Protein AF-A0A821E9P4-F1 (afdb_monomer_lite)

Foldseek 3Di:
DDPDDDDCLQFDDDLDPQWPDPGDPDGLVRLLVQLVVCVVVDPDNWRAGPDPPGRDTRALVSNVVSLVSVVVVVVVVCVVVPDDDPDFDFDWDKAFDQDPVPSDIDTDTDGPPDQQWDQGPTPRFTARNVVSHGDPPPDDPVRVVVVVVVVVVVVD

Structure (mmCIF, N/CA/C/O backbone):
data_AF-A0A821E9P4-F1
#
_entry.id   AF-A0A821E9P4-F1
#
loop_
_atom_site.group_PDB
_atom_site.id
_atom_site.type_symbol
_atom_site.label_atom_id
_atom_site.label_alt_id
_atom_site.label_comp_id
_atom_site.label_asym_id
_atom_site.label_entity_id
_atom_site.label_seq_id
_atom_site.pdbx_PDB_ins_code
_atom_site.Cartn_x
_atom_site.Cartn_y
_atom_site.Cartn_z
_atom_site.occupancy
_atom_site.B_iso_or_equiv
_atom_site.auth_seq_id
_atom_site.auth_comp_id
_atom_site.auth_asym_id
_atom_site.auth_atom_id
_atom_site.pdbx_PDB_model_num
ATOM 1 N N . MET A 1 1 ? 17.466 -8.305 -7.285 1.00 60.81 1 MET A N 1
ATOM 2 C CA . MET A 1 1 ? 16.819 -9.455 -7.953 1.00 60.81 1 MET A CA 1
ATOM 3 C C . MET A 1 1 ? 17.102 -10.721 -7.166 1.00 60.81 1 MET A C 1
ATOM 5 O O . MET A 1 1 ? 18.095 -10.755 -6.442 1.00 60.81 1 MET A O 1
ATOM 9 N N . CYS A 1 2 ? 16.216 -11.709 -7.242 1.00 67.12 2 CYS A N 1
ATOM 10 C CA . CYS A 1 2 ? 16.346 -12.961 -6.505 1.00 67.12 2 CYS A CA 1
ATOM 11 C C . CYS A 1 2 ? 17.491 -13.763 -7.149 1.00 67.12 2 CYS A C 1
ATOM 13 O O . CYS A 1 2 ? 17.551 -13.858 -8.368 1.00 67.12 2 CYS A O 1
ATOM 15 N N . ARG A 1 3 ? 18.456 -14.239 -6.351 1.00 71.81 3 ARG A N 1
ATOM 16 C CA . ARG A 1 3 ? 19.659 -14.954 -6.836 1.00 71.81 3 ARG A CA 1
ATOM 17 C C . ARG A 1 3 ? 19.473 -16.478 -6.838 1.00 71.81 3 ARG A C 1
ATOM 19 O O . ARG A 1 3 ? 20.447 -17.216 -6.767 1.00 71.81 3 ARG A O 1
ATOM 26 N N . THR A 1 4 ? 18.226 -16.929 -6.817 1.00 72.81 4 THR A N 1
ATOM 27 C CA . THR A 1 4 ? 17.830 -18.322 -6.611 1.00 72.81 4 THR A CA 1
ATOM 28 C C . THR A 1 4 ? 16.605 -18.619 -7.458 1.00 72.81 4 THR A C 1
ATOM 30 O O . THR A 1 4 ? 15.737 -17.748 -7.579 1.00 72.81 4 THR A O 1
ATOM 33 N N . ASP A 1 5 ? 16.511 -19.843 -7.972 1.00 74.19 5 ASP A N 1
ATOM 34 C CA . ASP A 1 5 ? 15.327 -20.328 -8.680 1.00 74.19 5 ASP A CA 1
ATOM 35 C C . ASP A 1 5 ? 14.091 -20.244 -7.779 1.00 74.19 5 ASP A C 1
ATOM 37 O O . ASP A 1 5 ? 14.178 -20.393 -6.555 1.00 74.19 5 ASP A O 1
ATOM 41 N N . GLN A 1 6 ? 12.939 -19.939 -8.369 1.00 78.62 6 GLN A N 1
ATOM 42 C CA . GLN A 1 6 ? 11.666 -19.787 -7.665 1.00 78.62 6 GLN A CA 1
ATOM 43 C C . GLN A 1 6 ? 10.613 -20.678 -8.323 1.00 78.62 6 GLN A C 1
ATOM 45 O O . GLN A 1 6 ? 10.657 -20.912 -9.530 1.00 78.62 6 GLN A O 1
ATOM 50 N N . LEU A 1 7 ? 9.664 -21.166 -7.525 1.00 73.00 7 LEU A N 1
ATOM 51 C CA . LEU A 1 7 ? 8.526 -21.934 -8.022 1.00 73.00 7 LEU A CA 1
ATOM 52 C C . LEU A 1 7 ? 7.592 -21.036 -8.847 1.00 73.00 7 LEU A C 1
ATOM 54 O O . LEU A 1 7 ? 7.517 -19.830 -8.615 1.00 73.00 7 LEU A O 1
ATOM 58 N N . LEU A 1 8 ? 6.862 -21.626 -9.799 1.00 67.00 8 LEU A N 1
ATOM 59 C CA . LEU A 1 8 ? 5.926 -20.896 -10.669 1.00 67.00 8 LEU A CA 1
ATOM 60 C C . LEU A 1 8 ? 4.822 -20.172 -9.882 1.00 67.00 8 LEU A C 1
ATOM 62 O O . LEU A 1 8 ? 4.350 -19.124 -10.310 1.00 67.00 8 LEU A O 1
ATOM 66 N N . ASP A 1 9 ? 4.455 -20.681 -8.706 1.00 67.31 9 ASP A N 1
ATOM 67 C CA . ASP A 1 9 ? 3.496 -20.036 -7.805 1.00 67.31 9 ASP A CA 1
ATOM 68 C C . ASP A 1 9 ? 4.008 -18.718 -7.191 1.00 67.31 9 ASP A C 1
ATOM 70 O O . ASP A 1 9 ? 3.228 -17.966 -6.622 1.00 67.31 9 ASP A O 1
ATOM 74 N N . GLN A 1 10 ? 5.295 -18.393 -7.346 1.00 68.25 10 GLN A N 1
ATOM 75 C CA . GLN A 1 10 ? 5.880 -17.105 -6.960 1.00 68.25 10 GLN A CA 1
ATOM 76 C C . GLN A 1 10 ? 5.772 -16.050 -8.072 1.00 68.25 10 GLN A C 1
ATOM 78 O O . GLN A 1 10 ? 6.290 -14.936 -7.926 1.00 68.25 10 GLN A O 1
ATOM 83 N N . PHE A 1 11 ? 5.143 -16.403 -9.194 1.00 71.00 11 PHE A N 1
ATOM 84 C CA . PHE A 1 11 ? 4.916 -15.552 -10.356 1.00 71.00 11 PHE A CA 1
ATOM 85 C C . PHE A 1 11 ? 3.411 -15.442 -10.620 1.00 71.00 11 PHE A C 1
ATOM 87 O O . PHE A 1 11 ? 2.899 -15.945 -11.619 1.00 71.00 11 PHE A O 1
ATOM 94 N N . HIS A 1 12 ? 2.687 -14.780 -9.713 1.00 67.62 12 HIS A N 1
ATOM 95 C CA . HIS A 1 12 ? 1.262 -14.507 -9.912 1.00 67.62 12 HIS A CA 1
ATOM 96 C C . HIS A 1 12 ? 1.026 -13.558 -11.113 1.00 67.62 12 HIS A C 1
ATOM 98 O O . HIS A 1 12 ? 1.970 -13.043 -11.723 1.00 67.62 12 HIS A O 1
ATOM 104 N N . GLU A 1 13 ? -0.252 -13.331 -11.452 1.00 63.84 13 GLU A N 1
ATOM 105 C CA . GLU A 1 13 ? -0.720 -12.558 -12.616 1.00 63.84 13 GLU A CA 1
ATOM 106 C C . GLU A 1 13 ? 0.025 -11.233 -12.862 1.00 63.84 13 GLU A C 1
ATOM 108 O O . GLU A 1 13 ? 0.660 -10.649 -11.976 1.00 63.84 13 GLU A O 1
ATOM 113 N N . ARG A 1 14 ? -0.079 -10.722 -14.098 1.00 62.59 14 ARG A N 1
ATOM 114 C CA . ARG A 1 14 ? 0.460 -9.404 -14.450 1.00 62.59 14 ARG A CA 1
ATOM 115 C C . ARG A 1 14 ? -0.096 -8.357 -13.494 1.00 62.59 14 ARG A C 1
ATOM 117 O O . ARG A 1 14 ? -1.291 -8.087 -13.457 1.00 62.59 14 ARG A O 1
ATOM 124 N N . LEU A 1 15 ? 0.816 -7.744 -12.750 1.00 65.69 15 LEU A N 1
ATOM 125 C CA . LEU A 1 15 ? 0.475 -6.713 -11.783 1.00 65.69 15 LEU A CA 1
ATOM 126 C C . LEU A 1 15 ? 0.110 -5.409 -12.476 1.00 65.69 15 LEU A C 1
ATOM 128 O O . LEU A 1 15 ? -0.614 -4.626 -11.887 1.00 65.69 15 LEU A O 1
ATOM 132 N N . SER A 1 16 ? 0.554 -5.175 -13.717 1.00 67.75 16 SER A N 1
ATOM 133 C CA . SER A 1 16 ? 0.036 -4.079 -14.530 1.00 67.75 16 SER A CA 1
ATOM 134 C C . SER A 1 16 ? -0.373 -4.495 -15.931 1.00 67.75 16 SER A C 1
ATOM 136 O O . SER A 1 16 ? 0.279 -5.320 -16.563 1.00 67.75 16 SER A O 1
ATOM 138 N N . ASN A 1 17 ? -1.452 -3.878 -16.419 1.00 68.88 17 ASN A N 1
ATOM 139 C CA . ASN A 1 17 ? -1.898 -4.004 -17.804 1.00 68.88 17 ASN A CA 1
ATOM 140 C C . ASN A 1 17 ? -0.974 -3.241 -18.767 1.00 68.88 17 ASN A C 1
ATOM 142 O O . ASN A 1 17 ? -0.964 -3.544 -19.955 1.00 68.88 17 ASN A O 1
ATOM 146 N N . ASP A 1 18 ? -0.171 -2.305 -18.250 1.00 79.31 18 ASP A N 1
ATOM 147 C CA . ASP A 1 18 ? 0.810 -1.538 -19.028 1.00 79.31 18 ASP A CA 1
ATOM 148 C C . ASP A 1 18 ? 2.136 -2.301 -19.202 1.00 79.31 18 ASP A C 1
ATOM 150 O O . ASP A 1 18 ? 3.034 -1.873 -19.929 1.00 79.31 18 ASP A O 1
ATOM 154 N N . CYS A 1 19 ? 2.280 -3.448 -18.533 1.00 81.56 19 CYS A N 1
ATOM 155 C CA . CYS A 1 19 ? 3.410 -4.344 -18.716 1.00 81.56 19 CYS A CA 1
ATOM 156 C C . CYS A 1 19 ? 3.362 -4.977 -20.114 1.00 81.56 19 CYS A C 1
ATOM 158 O O . CYS A 1 19 ? 2.511 -5.819 -20.398 1.00 81.56 19 CYS A O 1
ATOM 160 N N . GLN A 1 20 ? 4.320 -4.614 -20.968 1.00 79.12 20 GLN A N 1
ATOM 161 C CA . GLN A 1 20 ? 4.453 -5.176 -22.318 1.00 79.12 20 GLN A CA 1
ATOM 162 C C . GLN A 1 20 ? 5.148 -6.546 -22.351 1.00 79.12 20 GLN A C 1
ATOM 164 O O . GLN A 1 20 ? 5.137 -7.223 -23.377 1.00 79.12 20 GLN A O 1
ATOM 169 N N . HIS A 1 21 ? 5.753 -6.971 -21.241 1.00 76.31 21 HIS A N 1
ATOM 170 C CA . HIS A 1 21 ? 6.383 -8.283 -21.144 1.00 76.31 21 HIS A CA 1
ATOM 171 C C . HIS A 1 21 ? 5.324 -9.389 -21.045 1.00 76.31 21 HIS A C 1
ATOM 173 O O . HIS A 1 21 ? 4.380 -9.316 -20.251 1.00 76.31 21 HIS A O 1
ATOM 179 N N . VAL A 1 22 ? 5.480 -10.422 -21.880 1.00 68.12 22 VAL A N 1
A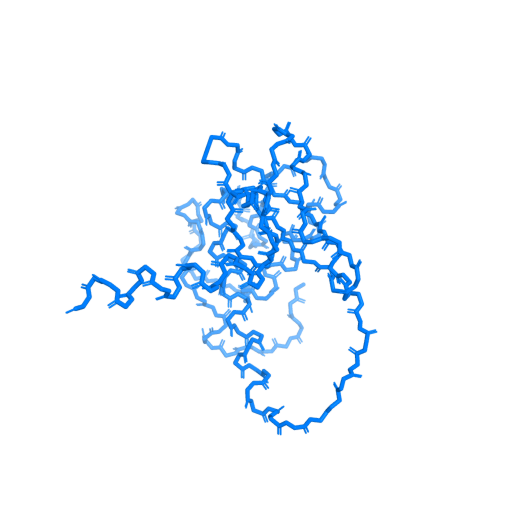TOM 180 C CA . VAL A 1 22 ? 4.522 -11.533 -21.963 1.00 68.12 22 VAL A CA 1
ATOM 181 C C . VAL A 1 22 ? 4.593 -12.397 -20.708 1.00 68.12 22 VAL A C 1
ATOM 183 O O . VAL A 1 22 ? 3.555 -12.672 -20.100 1.00 68.12 22 VAL A O 1
ATOM 186 N N . GLU A 1 23 ? 5.818 -12.734 -20.311 1.00 71.31 23 GLU A N 1
ATOM 187 C CA . GLU A 1 23 ? 6.168 -13.498 -19.117 1.00 71.31 23 GLU A CA 1
ATOM 188 C C . GLU A 1 23 ? 6.956 -12.622 -18.143 1.00 71.31 23 GLU A C 1
ATOM 190 O O . GLU A 1 23 ? 7.556 -11.615 -18.525 1.00 71.31 23 GLU A O 1
ATOM 195 N N . ARG A 1 24 ? 6.925 -12.997 -16.865 1.00 77.75 24 ARG A N 1
ATOM 196 C CA . ARG A 1 24 ? 7.696 -12.339 -15.813 1.00 77.75 24 ARG A CA 1
ATOM 197 C C . ARG A 1 24 ? 8.912 -13.193 -15.476 1.00 77.75 24 ARG A C 1
ATOM 199 O O . ARG A 1 24 ? 8.778 -14.382 -15.222 1.00 77.75 24 ARG A O 1
ATOM 206 N N . THR A 1 25 ? 10.072 -12.561 -15.400 1.00 81.25 25 THR A N 1
ATOM 207 C CA . THR A 1 25 ? 11.330 -13.120 -14.895 1.00 81.25 25 THR A CA 1
ATOM 208 C C . THR A 1 25 ? 11.557 -12.788 -13.417 1.00 81.25 25 THR A C 1
ATOM 210 O O . THR A 1 25 ? 12.442 -13.348 -12.769 1.00 81.25 25 THR A O 1
ATOM 213 N N . ILE A 1 26 ? 10.720 -11.914 -12.841 1.00 82.81 26 ILE A N 1
ATOM 214 C CA . ILE A 1 26 ? 10.835 -11.449 -11.454 1.00 82.81 26 ILE A CA 1
ATOM 215 C C . ILE A 1 26 ? 9.654 -11.921 -10.603 1.00 82.81 26 ILE A C 1
ATOM 217 O O . ILE A 1 26 ? 8.501 -11.546 -10.845 1.00 82.81 26 ILE A O 1
ATOM 221 N N . CYS A 1 27 ? 9.955 -12.672 -9.541 1.00 84.19 27 CYS A N 1
ATOM 222 C CA . CYS A 1 27 ? 8.950 -13.166 -8.601 1.00 84.19 27 CYS A CA 1
ATOM 223 C C . CYS A 1 27 ? 8.319 -12.047 -7.750 1.00 84.19 27 CYS A C 1
ATOM 225 O O . CYS A 1 27 ? 8.926 -10.993 -7.523 1.00 84.19 27 CYS A O 1
ATOM 227 N N . ASP A 1 28 ? 7.121 -12.289 -7.218 1.00 77.94 28 ASP A N 1
ATOM 228 C CA . ASP A 1 28 ? 6.319 -11.303 -6.476 1.00 77.94 28 ASP A CA 1
ATOM 229 C C . ASP A 1 28 ? 7.052 -10.704 -5.275 1.00 77.94 28 ASP A C 1
ATOM 231 O O . ASP A 1 28 ? 7.028 -9.489 -5.063 1.00 77.94 28 ASP A O 1
ATOM 235 N N . LYS A 1 29 ? 7.799 -11.533 -4.537 1.00 80.00 29 LYS A N 1
ATOM 236 C CA . LYS A 1 29 ? 8.626 -11.091 -3.405 1.00 80.00 29 LYS A CA 1
ATOM 237 C C . LYS A 1 29 ? 9.691 -10.088 -3.842 1.00 80.00 29 LYS A C 1
ATOM 239 O O . LYS A 1 29 ? 9.948 -9.102 -3.148 1.00 80.00 29 LYS A O 1
ATOM 244 N N . CYS A 1 30 ? 10.316 -10.321 -4.994 1.00 84.44 30 CYS A N 1
ATOM 245 C CA . CYS A 1 30 ? 11.333 -9.433 -5.539 1.00 84.44 30 CYS A CA 1
ATOM 246 C C . CYS A 1 30 ? 10.729 -8.146 -6.128 1.00 84.44 30 CYS A C 1
ATOM 248 O O . CYS A 1 30 ? 11.322 -7.080 -5.943 1.00 84.44 30 CYS A O 1
ATOM 250 N N . ILE A 1 31 ? 9.534 -8.200 -6.730 1.00 81.75 31 ILE A N 1
ATOM 251 C CA . ILE A 1 31 ? 8.816 -6.989 -7.160 1.00 81.75 31 ILE A CA 1
ATOM 252 C C . ILE A 1 31 ? 8.405 -6.139 -5.953 1.00 81.75 31 ILE A C 1
ATOM 254 O O . ILE A 1 31 ? 8.625 -4.928 -5.954 1.00 81.75 31 ILE A O 1
ATOM 258 N N . TYR A 1 32 ? 7.897 -6.753 -4.882 1.00 79.31 32 TYR A N 1
ATOM 259 C CA . TYR A 1 32 ? 7.561 -6.036 -3.651 1.00 79.31 32 TYR A CA 1
ATOM 260 C C . TYR A 1 32 ? 8.779 -5.386 -2.996 1.00 79.31 32 TYR A C 1
ATOM 262 O O . TYR A 1 32 ? 8.727 -4.207 -2.655 1.00 79.31 32 TYR A O 1
ATOM 270 N N . LYS A 1 33 ? 9.903 -6.105 -2.874 1.00 80.88 33 LYS A N 1
ATOM 271 C CA . LYS A 1 33 ? 11.155 -5.531 -2.349 1.00 80.88 33 LYS A CA 1
ATOM 272 C C . LYS A 1 33 ? 11.631 -4.337 -3.178 1.00 80.88 33 LYS A C 1
ATOM 274 O O . LYS A 1 33 ? 12.063 -3.339 -2.609 1.00 80.88 33 LYS A O 1
ATOM 279 N N . ASN A 1 34 ? 11.525 -4.426 -4.503 1.00 84.19 34 ASN A N 1
ATOM 280 C CA . ASN A 1 34 ? 11.832 -3.313 -5.395 1.00 84.19 34 ASN A CA 1
ATOM 281 C C . ASN A 1 34 ? 10.888 -2.122 -5.170 1.00 84.19 34 ASN A C 1
ATOM 283 O O . ASN A 1 34 ? 11.349 -0.991 -5.0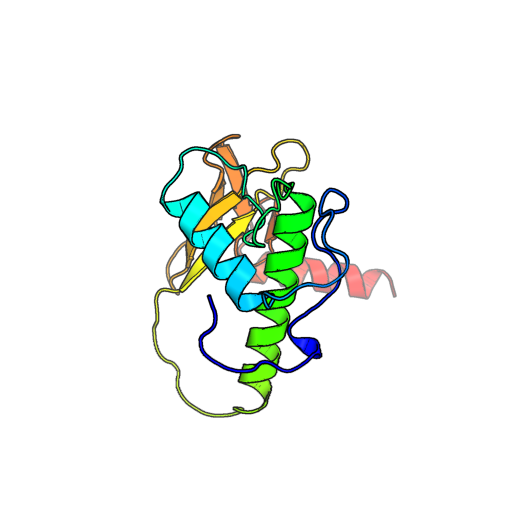49 1.00 84.19 34 ASN A O 1
ATOM 287 N N . GLY A 1 35 ? 9.581 -2.372 -5.061 1.00 79.00 35 GLY A N 1
ATOM 288 C CA . GLY A 1 35 ? 8.604 -1.322 -4.783 1.00 79.00 35 GLY A CA 1
ATOM 289 C C . GLY A 1 35 ? 8.830 -0.640 -3.439 1.00 79.00 35 GLY A C 1
ATOM 290 O O . GLY A 1 35 ? 8.826 0.585 -3.361 1.00 79.00 35 GLY A O 1
ATOM 291 N N . LYS A 1 36 ? 9.133 -1.426 -2.403 1.00 75.25 36 LYS A N 1
ATOM 292 C CA . LYS A 1 36 ? 9.529 -0.924 -1.088 1.00 75.25 36 LYS A CA 1
ATOM 293 C C . LYS A 1 36 ? 10.750 -0.012 -1.174 1.00 75.25 36 LYS A C 1
ATOM 295 O O . LYS A 1 36 ? 10.696 1.108 -0.683 1.00 75.25 36 LYS A O 1
ATOM 300 N N . SER A 1 37 ? 11.806 -0.458 -1.852 1.00 77.69 37 SER A N 1
ATOM 301 C CA . SER A 1 37 ? 13.027 0.334 -2.004 1.00 77.69 37 SER A CA 1
ATOM 302 C C . SER A 1 37 ? 12.795 1.633 -2.786 1.00 77.69 37 SER A C 1
ATOM 304 O O . SER A 1 37 ? 13.342 2.665 -2.413 1.00 77.69 37 SER A O 1
ATOM 306 N N . GLN A 1 38 ? 11.962 1.625 -3.832 1.00 77.44 38 GLN A N 1
ATOM 307 C CA . GLN A 1 38 ? 11.629 2.847 -4.576 1.00 77.44 38 GLN A CA 1
ATOM 308 C C . GLN A 1 38 ? 10.874 3.861 -3.710 1.00 77.44 38 GLN A C 1
ATOM 310 O O . GLN A 1 38 ? 11.206 5.039 -3.738 1.00 77.44 38 GLN A O 1
ATOM 315 N N . LEU A 1 39 ? 9.913 3.405 -2.905 1.00 70.12 39 LEU A N 1
ATOM 316 C CA . LEU A 1 39 ? 9.149 4.265 -1.997 1.00 70.12 39 LEU A CA 1
ATOM 317 C C . LEU A 1 39 ? 9.982 4.805 -0.827 1.00 70.12 39 LEU A C 1
ATOM 319 O O . LEU A 1 39 ? 9.727 5.903 -0.351 1.00 70.12 39 LEU A O 1
ATOM 323 N N . GLU A 1 40 ? 10.958 4.038 -0.337 1.00 68.19 40 GLU A N 1
ATOM 324 C CA . GLU A 1 40 ? 11.872 4.496 0.720 1.00 68.19 40 GLU A CA 1
ATOM 325 C C . GLU A 1 40 ? 12.863 5.553 0.205 1.00 68.19 40 GLU A C 1
ATOM 327 O O . GLU A 1 40 ? 13.274 6.427 0.964 1.00 68.19 40 GLU A O 1
ATOM 332 N N . ASN A 1 41 ? 13.226 5.493 -1.081 1.00 66.62 41 ASN A N 1
ATOM 333 C CA . ASN A 1 41 ? 14.246 6.352 -1.689 1.00 66.62 41 ASN A CA 1
ATOM 334 C C . ASN A 1 41 ? 13.679 7.489 -2.559 1.00 66.62 41 ASN A C 1
ATOM 336 O O . ASN A 1 41 ? 14.450 8.280 -3.101 1.00 66.62 41 ASN A O 1
ATOM 340 N N . SER A 1 42 ? 12.357 7.576 -2.722 1.00 64.62 42 SER A N 1
ATOM 341 C CA . SER A 1 42 ? 11.698 8.566 -3.575 1.00 64.62 42 SER A CA 1
ATOM 342 C C . SER A 1 42 ? 10.527 9.222 -2.858 1.00 64.62 42 SER A C 1
ATOM 344 O O . SER A 1 42 ? 9.734 8.564 -2.193 1.00 64.62 42 SER A O 1
ATOM 346 N N . SER A 1 43 ? 10.362 10.527 -3.065 1.00 56.62 43 SER A N 1
ATOM 347 C CA . SER A 1 43 ? 9.156 11.259 -2.660 1.00 56.62 43 SER A CA 1
ATOM 348 C C . SER A 1 43 ? 7.941 10.931 -3.543 1.00 56.62 43 SER A C 1
ATOM 350 O O . SER A 1 43 ? 6.835 11.389 -3.257 1.00 56.62 43 SER A O 1
ATOM 352 N N . SER A 1 44 ? 8.141 10.190 -4.641 1.00 58.16 44 SER A N 1
ATOM 353 C CA . SER A 1 44 ? 7.083 9.791 -5.569 1.00 58.16 44 SER A CA 1
ATOM 354 C C . SER A 1 44 ? 6.424 8.480 -5.143 1.00 58.16 44 SER A C 1
ATOM 356 O O . SER A 1 44 ? 7.090 7.523 -4.757 1.00 58.16 44 SER A O 1
ATOM 358 N N . ILE A 1 45 ? 5.098 8.429 -5.271 1.00 62.19 45 ILE A N 1
ATOM 359 C CA . ILE A 1 45 ? 4.269 7.241 -5.001 1.00 62.19 45 ILE A CA 1
ATOM 360 C C . ILE A 1 45 ? 4.265 6.288 -6.218 1.00 62.19 45 ILE A C 1
ATOM 362 O O . ILE A 1 45 ? 3.725 5.185 -6.165 1.00 62.19 45 ILE A O 1
ATOM 366 N N . GLU A 1 46 ? 4.876 6.698 -7.331 1.00 67.81 46 GLU A N 1
ATOM 367 C CA . GLU A 1 46 ? 4.939 5.912 -8.558 1.00 67.81 46 GLU A CA 1
ATOM 368 C C . GLU A 1 46 ? 6.042 4.852 -8.472 1.00 67.81 46 GLU A C 1
ATOM 370 O O . GLU A 1 46 ? 7.233 5.157 -8.519 1.00 67.81 46 GLU A O 1
ATOM 375 N N . ILE A 1 47 ? 5.633 3.588 -8.365 1.00 80.06 47 ILE A N 1
ATOM 376 C CA . ILE A 1 47 ? 6.548 2.448 -8.361 1.00 80.06 47 ILE A CA 1
ATOM 377 C C . ILE A 1 47 ? 6.689 1.924 -9.784 1.00 80.06 47 ILE A C 1
ATOM 379 O O . ILE A 1 47 ? 5.696 1.556 -10.404 1.00 80.06 47 ILE A O 1
ATOM 383 N N . ASN A 1 48 ? 7.915 1.823 -10.289 1.00 86.25 48 ASN A N 1
ATOM 384 C CA . ASN A 1 48 ? 8.158 1.246 -11.609 1.00 86.25 48 ASN A CA 1
ATOM 385 C C . ASN A 1 48 ? 8.264 -0.281 -11.554 1.00 86.25 48 ASN A C 1
ATOM 387 O O . ASN A 1 48 ? 8.770 -0.848 -10.573 1.00 86.25 48 ASN A O 1
ATOM 391 N N . CYS A 1 49 ? 7.846 -0.931 -12.641 1.00 86.56 49 CYS A N 1
ATOM 392 C CA . CYS A 1 49 ? 8.093 -2.346 -12.862 1.00 86.56 49 CYS A CA 1
ATOM 393 C C . CYS A 1 49 ? 9.607 -2.620 -12.893 1.00 86.56 49 CYS A C 1
ATOM 395 O O . CYS A 1 49 ? 10.331 -1.930 -13.606 1.00 86.56 49 CYS A O 1
ATOM 397 N N . PRO A 1 50 ? 10.112 -3.607 -12.132 1.00 86.62 50 PRO A N 1
ATOM 398 C CA . PRO A 1 50 ? 11.533 -3.940 -12.144 1.00 86.62 50 PRO A CA 1
ATOM 399 C C . PRO A 1 50 ? 11.973 -4.781 -13.347 1.00 86.62 50 PRO A C 1
ATOM 401 O O . PRO A 1 50 ? 13.158 -5.100 -13.430 1.00 86.62 50 PRO A O 1
ATOM 404 N N . GLU A 1 51 ? 11.052 -5.198 -14.226 1.00 87.06 51 GLU A N 1
ATOM 405 C CA . GLU A 1 51 ? 11.403 -5.982 -15.415 1.00 87.06 51 GLU A CA 1
ATOM 406 C C . GLU A 1 51 ? 12.326 -5.186 -16.343 1.00 87.06 51 GLU A C 1
ATOM 408 O O . GLU A 1 51 ? 12.052 -4.010 -16.616 1.00 87.06 51 GLU A O 1
ATOM 413 N N . PRO A 1 52 ? 13.396 -5.805 -16.873 1.00 82.69 52 PRO A N 1
ATOM 414 C CA . PRO A 1 52 ? 14.236 -5.166 -17.871 1.00 82.69 52 PRO A CA 1
ATOM 415 C C . PRO A 1 52 ? 13.401 -4.679 -19.057 1.00 82.69 52 PRO A C 1
ATOM 417 O O . PRO A 1 52 ? 12.531 -5.388 -19.558 1.00 82.69 52 PRO A O 1
ATOM 420 N N . ASN A 1 53 ? 13.687 -3.463 -19.522 1.00 83.25 53 ASN A N 1
ATOM 421 C CA . ASN A 1 53 ? 12.992 -2.821 -20.643 1.00 83.25 53 ASN A CA 1
ATOM 422 C C . ASN A 1 53 ? 11.481 -2.600 -20.426 1.00 83.25 53 ASN A C 1
ATOM 424 O O . ASN A 1 53 ? 10.760 -2.325 -21.382 1.00 83.25 53 ASN A O 1
ATOM 428 N N . CYS A 1 54 ? 10.995 -2.675 -19.183 1.00 86.12 54 CYS A N 1
ATOM 429 C CA . CYS A 1 54 ? 9.632 -2.301 -18.839 1.00 86.12 54 CYS A CA 1
ATOM 430 C C . CYS A 1 54 ? 9.600 -0.911 -18.201 1.00 86.12 54 CYS A C 1
ATOM 432 O O . CYS A 1 54 ? 10.257 -0.656 -17.197 1.00 86.12 54 CYS A O 1
ATOM 434 N N . THR A 1 55 ? 8.793 -0.014 -18.760 1.00 86.56 55 THR A N 1
ATOM 435 C CA . THR A 1 55 ? 8.573 1.341 -18.226 1.00 86.56 55 THR A CA 1
ATOM 436 C C . THR A 1 55 ? 7.213 1.490 -17.543 1.00 86.56 55 THR A C 1
ATOM 438 O O . THR A 1 55 ? 6.823 2.595 -17.166 1.00 86.56 55 THR A O 1
ATOM 441 N N . ALA A 1 56 ? 6.483 0.382 -17.380 1.00 87.12 56 ALA A N 1
ATOM 442 C CA . ALA A 1 56 ? 5.180 0.372 -16.737 1.00 87.12 56 ALA A CA 1
ATOM 443 C C . ALA A 1 56 ? 5.288 0.831 -15.281 1.00 87.12 56 ALA A C 1
ATOM 445 O O . ALA A 1 56 ? 6.200 0.437 -14.545 1.00 87.12 56 ALA A O 1
ATOM 446 N N . LYS A 1 57 ? 4.307 1.622 -14.857 1.00 85.06 57 LYS A N 1
ATOM 447 C CA . LYS A 1 57 ? 4.157 2.061 -13.473 1.00 85.06 57 LYS A CA 1
ATOM 448 C C . LYS A 1 57 ? 3.049 1.263 -12.815 1.00 85.06 57 LYS A C 1
ATOM 450 O O . LYS A 1 57 ? 2.013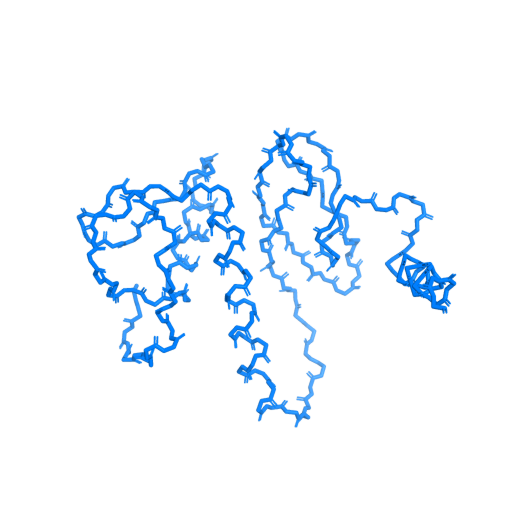 0.997 -13.423 1.00 85.06 57 LYS A O 1
ATOM 455 N N . PHE A 1 58 ? 3.261 0.897 -11.561 1.00 78.75 58 PHE A N 1
ATOM 456 C CA . PHE A 1 58 ? 2.221 0.311 -10.745 1.00 78.75 58 PHE A CA 1
ATOM 457 C C . PHE A 1 58 ? 1.350 1.422 -10.187 1.00 78.75 58 PHE A C 1
ATOM 459 O O . PHE A 1 58 ? 1.806 2.280 -9.429 1.00 78.75 58 PHE A O 1
ATOM 466 N N . ASN A 1 59 ? 0.076 1.393 -10.554 1.00 69.88 59 ASN A N 1
ATOM 467 C CA . ASN A 1 59 ? -0.914 2.210 -9.886 1.00 69.88 59 ASN A CA 1
ATOM 468 C C . ASN A 1 59 ? -1.227 1.631 -8.498 1.00 69.88 59 ASN A C 1
ATOM 470 O O . ASN A 1 59 ? -0.878 0.505 -8.136 1.00 69.88 59 ASN A O 1
ATOM 474 N N . LEU A 1 60 ? -1.950 2.408 -7.706 1.00 63.75 60 LEU A N 1
ATOM 475 C CA . LEU A 1 60 ? -2.224 2.080 -6.314 1.00 63.75 60 LEU A CA 1
ATOM 476 C C . LEU A 1 60 ? -2.979 0.765 -6.131 1.00 63.75 60 LEU A C 1
ATOM 478 O O . LEU A 1 60 ? -2.679 0.035 -5.192 1.00 63.75 60 LEU A O 1
ATOM 482 N N . LYS A 1 61 ? -3.923 0.432 -7.024 1.00 69.00 61 LYS A N 1
ATOM 483 C CA . LYS A 1 61 ? -4.667 -0.839 -6.986 1.00 69.00 61 LYS A CA 1
ATOM 484 C C . LYS A 1 61 ? -3.716 -2.028 -7.123 1.00 69.00 61 LYS A C 1
ATOM 486 O O . LYS A 1 61 ? -3.840 -2.996 -6.380 1.00 69.00 61 LYS A O 1
ATOM 491 N N . GLN A 1 62 ? -2.751 -1.911 -8.023 1.00 73.94 62 GLN A N 1
ATOM 492 C CA . GLN A 1 62 ? -1.763 -2.943 -8.322 1.00 73.94 62 GLN A CA 1
ATOM 493 C C . GLN A 1 62 ? -0.781 -3.112 -7.160 1.00 73.94 62 GLN A C 1
ATOM 495 O O . GLN A 1 62 ? -0.514 -4.230 -6.727 1.00 73.94 62 GLN A O 1
ATOM 500 N N . ILE A 1 63 ? -0.356 -2.001 -6.550 1.00 71.69 63 ILE A N 1
ATOM 501 C CA . ILE A 1 63 ? 0.427 -2.015 -5.308 1.00 71.69 63 ILE A CA 1
ATOM 502 C C . ILE A 1 63 ? -0.360 -2.707 -4.181 1.00 71.69 63 ILE A C 1
ATOM 504 O O . ILE A 1 63 ? 0.206 -3.533 -3.463 1.00 71.69 63 ILE A O 1
ATOM 508 N N . ARG A 1 64 ? -1.675 -2.443 -4.043 1.00 69.06 64 ARG A N 1
ATOM 509 C CA . ARG A 1 64 ? -2.529 -3.142 -3.057 1.00 69.06 64 ARG A CA 1
ATOM 510 C C . ARG A 1 64 ? -2.520 -4.654 -3.275 1.00 69.06 64 ARG A C 1
ATOM 512 O O . ARG A 1 64 ? -2.326 -5.395 -2.313 1.00 69.06 64 ARG A O 1
ATOM 519 N N . GLN A 1 65 ? -2.708 -5.095 -4.519 1.00 71.69 65 GLN A N 1
ATOM 520 C CA . GLN A 1 65 ? -2.714 -6.515 -4.878 1.00 71.69 65 GLN A CA 1
ATOM 521 C C . GLN A 1 65 ? -1.368 -7.176 -4.566 1.00 71.69 65 GLN A C 1
ATOM 523 O O . GLN A 1 65 ? -1.344 -8.225 -3.932 1.00 71.69 65 GLN A O 1
ATOM 528 N N . MET A 1 66 ? -0.248 -6.524 -4.896 1.00 71.44 66 MET A N 1
ATOM 529 C CA . MET A 1 66 ? 1.090 -7.031 -4.570 1.00 71.44 66 MET A CA 1
ATOM 530 C C . MET A 1 66 ? 1.280 -7.296 -3.075 1.00 71.44 66 MET A C 1
ATOM 532 O O . MET A 1 66 ? 1.783 -8.348 -2.692 1.00 71.44 66 MET A O 1
ATOM 536 N N . ILE A 1 67 ? 0.879 -6.348 -2.224 1.00 68.44 67 ILE A N 1
ATOM 537 C CA . ILE A 1 67 ? 1.032 -6.476 -0.767 1.00 68.44 67 ILE A CA 1
ATOM 538 C C . ILE A 1 67 ? 0.183 -7.630 -0.235 1.00 68.44 67 ILE A C 1
ATOM 540 O O . ILE A 1 67 ? 0.642 -8.395 0.609 1.00 68.44 67 ILE A O 1
ATOM 544 N N . GLN A 1 68 ? -1.047 -7.771 -0.733 1.00 69.94 68 GLN A N 1
ATOM 545 C CA . GLN A 1 68 ? -1.931 -8.871 -0.350 1.00 69.94 68 GLN A CA 1
ATOM 546 C C . GLN A 1 68 ? -1.336 -10.228 -0.743 1.00 69.94 68 GLN A C 1
ATOM 548 O O . GLN A 1 68 ? -1.314 -11.137 0.086 1.00 69.94 68 GLN A O 1
ATOM 553 N N . THR A 1 69 ? -0.799 -10.349 -1.960 1.00 68.00 69 THR A N 1
ATOM 554 C CA . THR A 1 69 ? -0.148 -11.572 -2.447 1.00 68.00 69 THR A CA 1
ATOM 555 C C . THR A 1 69 ? 1.079 -11.931 -1.613 1.00 68.00 69 THR A C 1
ATOM 557 O O . THR A 1 69 ? 1.192 -13.066 -1.160 1.00 68.00 69 THR A O 1
ATOM 560 N N . VAL A 1 70 ? 1.966 -10.972 -1.328 1.00 67.75 70 VAL A N 1
ATOM 561 C CA . VAL A 1 70 ? 3.173 -11.224 -0.520 1.00 67.75 70 VAL A CA 1
ATOM 562 C C . VAL A 1 70 ? 2.825 -11.605 0.914 1.00 67.75 70 VAL A C 1
ATOM 564 O O . VAL A 1 70 ? 3.373 -12.574 1.426 1.00 67.75 70 VAL A O 1
ATOM 567 N N . ASN A 1 71 ? 1.874 -10.913 1.545 1.00 65.62 71 ASN A N 1
ATOM 568 C CA . ASN A 1 71 ? 1.425 -11.266 2.892 1.00 65.62 71 ASN A CA 1
ATOM 569 C C . ASN A 1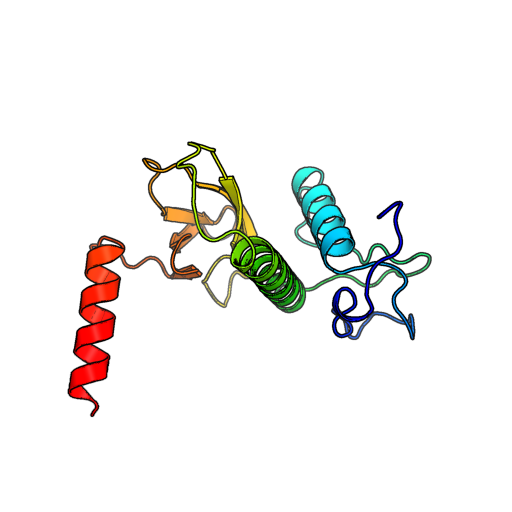 71 ? 0.799 -12.665 2.933 1.00 65.62 71 ASN A C 1
ATOM 571 O O . ASN A 1 71 ? 1.000 -13.398 3.899 1.00 65.62 71 ASN A O 1
ATOM 575 N N . LYS A 1 72 ? 0.058 -13.052 1.885 1.00 65.38 72 LYS A N 1
ATOM 576 C CA . LYS A 1 72 ? -0.482 -14.407 1.751 1.00 65.38 72 LYS A CA 1
ATOM 577 C C . LYS A 1 72 ? 0.650 -15.431 1.648 1.00 65.38 72 LYS A C 1
ATOM 579 O O . LYS A 1 72 ? 0.627 -16.399 2.400 1.00 65.38 72 LYS A O 1
ATOM 584 N N . ILE A 1 73 ? 1.648 -15.199 0.793 1.00 59.16 73 ILE A N 1
ATOM 585 C CA . ILE A 1 73 ? 2.818 -16.084 0.651 1.00 59.16 73 ILE A CA 1
ATOM 586 C C . ILE A 1 73 ? 3.552 -16.224 1.992 1.00 59.16 73 ILE A C 1
ATOM 588 O O . ILE A 1 73 ? 3.752 -17.342 2.452 1.00 59.16 73 ILE A O 1
ATOM 592 N N . GLU A 1 74 ? 3.864 -15.117 2.675 1.00 60.59 74 GLU A N 1
ATOM 593 C CA . GLU A 1 74 ? 4.536 -15.160 3.982 1.00 60.59 74 GLU A CA 1
ATOM 594 C C . GLU A 1 74 ? 3.694 -15.892 5.040 1.00 60.59 74 GLU A C 1
ATOM 596 O O . GLU A 1 74 ? 4.234 -16.676 5.814 1.00 60.59 74 GLU A O 1
ATOM 601 N N . SER A 1 75 ? 2.367 -15.710 5.047 1.00 53.44 75 SER A N 1
ATOM 602 C CA . SER A 1 75 ? 1.477 -16.410 5.986 1.00 53.44 75 SER A CA 1
ATOM 603 C C . SER A 1 75 ? 1.421 -17.928 5.755 1.00 53.44 75 SER A C 1
ATOM 605 O O . SER A 1 75 ? 1.334 -18.702 6.715 1.00 53.44 75 SER A O 1
ATOM 607 N N . VAL A 1 76 ? 1.523 -18.364 4.494 1.00 50.91 76 VAL A N 1
ATOM 608 C CA . VAL A 1 76 ? 1.554 -19.783 4.114 1.00 50.91 76 VAL A CA 1
ATOM 609 C C . VAL A 1 76 ? 2.917 -20.391 4.448 1.00 50.91 76 VAL A C 1
ATOM 611 O O . VAL A 1 76 ? 2.955 -21.438 5.088 1.00 50.91 76 VAL A O 1
ATOM 614 N N . GLU A 1 77 ? 4.025 -19.700 4.153 1.00 46.44 77 GLU A N 1
ATOM 615 C CA . GLU A 1 77 ? 5.378 -20.126 4.558 1.00 46.44 77 GLU A CA 1
ATOM 616 C C . GLU A 1 77 ? 5.515 -20.248 6.091 1.00 46.44 77 GLU A C 1
ATOM 618 O O . GLU A 1 77 ? 6.265 -21.089 6.590 1.00 46.44 77 GLU A O 1
ATOM 623 N N . THR A 1 78 ? 4.767 -19.452 6.867 1.00 42.75 78 THR A N 1
ATOM 624 C CA . THR A 1 78 ? 4.724 -19.573 8.336 1.00 42.75 78 THR A CA 1
ATOM 625 C C . THR A 1 78 ? 3.767 -20.646 8.863 1.00 42.75 78 THR A C 1
ATOM 627 O O . THR A 1 78 ? 3.907 -21.052 10.016 1.00 42.75 78 THR A O 1
ATOM 630 N N . SER A 1 79 ? 2.829 -21.151 8.052 1.00 37.19 79 SER A N 1
ATOM 631 C CA . SER A 1 79 ? 1.880 -22.194 8.484 1.00 37.19 79 SER A CA 1
ATOM 632 C C . SER A 1 79 ? 2.494 -23.599 8.534 1.00 37.19 79 SER A C 1
ATOM 634 O O . SER A 1 79 ? 1.996 -24.438 9.282 1.00 37.19 79 SER A O 1
ATOM 636 N N . ASP A 1 80 ? 3.635 -23.832 7.879 1.00 36.12 80 ASP A N 1
ATOM 637 C CA . ASP A 1 80 ? 4.448 -25.050 8.066 1.00 36.12 80 ASP A CA 1
ATOM 638 C C . ASP A 1 80 ? 5.372 -24.982 9.298 1.00 36.12 80 ASP A C 1
ATOM 640 O O . ASP A 1 80 ? 6.088 -25.931 9.620 1.00 36.12 80 ASP A O 1
ATOM 644 N N . ARG A 1 81 ? 5.336 -23.872 10.049 1.00 38.75 81 ARG A N 1
ATOM 645 C CA . ARG A 1 81 ? 6.012 -23.718 11.344 1.00 38.75 81 ARG A CA 1
ATOM 646 C C . ARG A 1 81 ? 5.016 -23.373 12.441 1.00 38.75 81 ARG A C 1
ATOM 648 O O . ARG A 1 81 ? 5.163 -22.385 13.158 1.00 38.75 81 ARG A O 1
ATOM 655 N N . HIS A 1 82 ? 4.010 -24.220 12.627 1.00 37.94 82 HIS A N 1
ATOM 656 C CA . HIS A 1 82 ? 3.268 -24.178 13.878 1.00 37.94 82 HIS A CA 1
ATOM 657 C C . HIS A 1 82 ? 4.177 -24.625 15.029 1.00 37.94 82 HIS A C 1
ATOM 659 O O . HIS A 1 82 ? 4.627 -25.769 15.081 1.00 37.94 82 HIS A O 1
ATOM 665 N N . SER A 1 83 ? 4.343 -23.712 15.991 1.00 40.56 83 SER A N 1
ATOM 666 C CA . SER A 1 83 ? 4.960 -23.858 17.321 1.00 40.56 83 SER A CA 1
ATOM 667 C C . SER A 1 83 ? 6.420 -23.398 17.436 1.00 40.56 83 SER A C 1
ATOM 669 O O . SER A 1 83 ? 7.340 -24.199 17.287 1.00 40.56 83 SER A O 1
ATOM 671 N N . LYS A 1 84 ? 6.607 -22.141 17.876 1.00 37.06 84 LYS A N 1
ATOM 672 C CA . LYS A 1 84 ? 7.392 -21.711 19.066 1.00 37.06 84 LYS A CA 1
ATOM 673 C C . LYS A 1 84 ? 8.134 -20.392 18.812 1.00 37.06 84 LYS A C 1
ATOM 675 O O . LYS A 1 84 ? 9.001 -20.320 17.951 1.00 37.06 84 LYS A O 1
ATOM 680 N N . GLY A 1 85 ? 7.852 -19.396 19.654 1.00 35.34 85 GLY A N 1
ATOM 681 C CA . GLY A 1 85 ? 8.699 -18.216 19.835 1.00 35.34 85 GLY A CA 1
ATOM 682 C C . GLY A 1 85 ? 7.957 -16.903 19.643 1.00 35.34 85 GLY A C 1
ATOM 683 O O . GLY A 1 85 ? 7.884 -16.375 18.541 1.00 35.34 85 GLY A O 1
ATOM 684 N N . HIS A 1 86 ? 7.448 -16.348 20.742 1.00 40.50 86 HIS A N 1
ATOM 685 C CA . HIS A 1 86 ? 7.190 -14.918 20.850 1.00 40.50 86 HIS A CA 1
ATOM 686 C C . HIS A 1 86 ? 8.519 -14.165 20.701 1.00 40.50 86 HIS A C 1
ATOM 688 O O . HIS A 1 86 ? 9.193 -13.907 21.698 1.00 40.50 86 HIS A O 1
ATOM 694 N N . THR A 1 87 ? 8.910 -13.816 19.478 1.00 34.81 87 THR A N 1
ATOM 695 C CA . THR A 1 87 ? 10.055 -12.928 19.265 1.00 34.81 87 THR A CA 1
ATOM 696 C C . THR A 1 87 ? 9.539 -11.521 18.977 1.00 34.81 87 THR A C 1
ATOM 698 O O . THR A 1 87 ? 8.851 -11.260 17.993 1.00 34.81 87 THR A O 1
ATOM 701 N N . HIS A 1 88 ? 9.813 -10.639 19.938 1.00 52.50 88 HIS A N 1
ATOM 702 C CA . HIS A 1 88 ? 9.462 -9.224 20.004 1.00 52.50 88 HIS A CA 1
ATOM 703 C C . HIS A 1 88 ? 10.165 -8.409 18.907 1.00 52.50 88 HIS A C 1
ATOM 705 O O . HIS A 1 88 ? 11.229 -7.838 19.148 1.00 52.50 88 HIS A O 1
ATOM 711 N N . GLU A 1 89 ? 9.577 -8.299 17.718 1.00 52.44 89 GLU A N 1
ATOM 712 C CA . GLU A 1 89 ? 10.179 -7.517 16.634 1.00 52.44 89 GLU A CA 1
ATOM 713 C C . GLU A 1 89 ? 9.263 -6.390 16.155 1.00 52.44 89 GLU A C 1
ATOM 715 O O . GLU A 1 89 ? 8.079 -6.569 15.878 1.00 52.44 89 GLU A O 1
ATOM 720 N N . ARG A 1 90 ? 9.841 -5.186 16.067 1.00 56.59 90 ARG A N 1
ATOM 721 C CA . ARG A 1 90 ? 9.250 -4.044 15.366 1.00 56.59 90 ARG A CA 1
ATOM 722 C C . ARG A 1 90 ? 9.077 -4.441 13.902 1.00 56.59 90 ARG A C 1
ATOM 724 O O . ARG A 1 90 ? 10.073 -4.599 13.199 1.00 56.59 90 ARG A O 1
ATOM 731 N N . LYS A 1 91 ? 7.836 -4.581 13.436 1.00 66.69 91 LYS A N 1
ATOM 732 C CA . LYS A 1 91 ? 7.550 -4.954 12.049 1.00 66.69 91 LYS A CA 1
ATOM 733 C C . LYS A 1 91 ? 7.237 -3.700 11.239 1.00 66.69 91 LYS A C 1
ATOM 735 O O . LYS A 1 91 ? 6.221 -3.046 11.457 1.00 66.69 91 LYS A O 1
ATOM 740 N N . THR A 1 92 ? 8.118 -3.346 10.305 1.00 67.12 92 THR A N 1
ATOM 741 C CA . THR A 1 92 ? 7.846 -2.271 9.342 1.00 67.12 92 THR A CA 1
ATOM 742 C C . THR A 1 92 ? 6.915 -2.798 8.259 1.00 67.12 92 THR A C 1
ATOM 744 O O . THR A 1 92 ? 7.326 -3.602 7.420 1.00 67.12 92 THR A O 1
ATOM 747 N N . GLU A 1 93 ? 5.674 -2.324 8.256 1.00 72.56 93 GLU A N 1
ATOM 748 C CA . GLU A 1 93 ? 4.663 -2.696 7.272 1.00 72.56 93 GLU A CA 1
ATOM 749 C C . GLU A 1 93 ? 4.313 -1.521 6.364 1.00 72.56 93 GLU A C 1
ATOM 751 O O . GLU A 1 93 ? 4.294 -0.367 6.789 1.00 72.56 93 GLU A O 1
ATOM 756 N N . PHE A 1 94 ? 4.004 -1.806 5.101 1.00 74.00 94 PHE A N 1
ATOM 757 C CA . PHE A 1 94 ? 3.424 -0.804 4.214 1.00 74.00 94 PHE A CA 1
ATOM 758 C C . PHE A 1 94 ? 1.912 -0.730 4.428 1.00 74.00 94 PHE A C 1
ATOM 760 O O . PHE A 1 94 ? 1.207 -1.727 4.237 1.00 74.00 94 PHE A O 1
ATOM 767 N N . ILE A 1 95 ? 1.412 0.447 4.796 1.00 81.12 95 ILE A N 1
ATOM 768 C CA . ILE A 1 95 ? 0.005 0.722 5.077 1.00 81.12 95 ILE A CA 1
ATOM 769 C C . ILE A 1 95 ? -0.544 1.659 4.004 1.00 81.12 95 ILE A C 1
ATOM 771 O O . ILE A 1 95 ? -0.084 2.787 3.831 1.00 81.12 95 ILE A O 1
ATOM 775 N N . LEU A 1 96 ? -1.554 1.181 3.285 1.00 79.56 96 LEU A N 1
ATOM 776 C CA . LEU A 1 96 ? -2.301 1.975 2.315 1.00 79.56 96 LEU A CA 1
ATOM 777 C C . LEU A 1 96 ? -3.342 2.821 3.029 1.00 79.56 96 LEU A C 1
ATOM 779 O O . LEU A 1 96 ? -4.016 2.337 3.935 1.00 79.56 96 LEU A O 1
ATOM 783 N N . CYS A 1 97 ? -3.529 4.052 2.570 1.00 85.56 97 CYS A N 1
ATOM 784 C CA . CYS A 1 97 ? -4.649 4.872 2.981 1.00 85.56 97 CYS A CA 1
ATOM 785 C C . CYS A 1 97 ? -5.954 4.182 2.568 1.00 85.56 97 CYS A C 1
ATOM 787 O O . CYS A 1 97 ? -6.166 3.861 1.392 1.00 85.56 97 CYS A O 1
ATOM 789 N N . ALA A 1 98 ? -6.833 3.973 3.544 1.00 88.31 98 ALA A N 1
ATOM 790 C CA . ALA A 1 98 ? -8.148 3.375 3.336 1.00 88.31 98 ALA A CA 1
ATOM 791 C C . ALA A 1 98 ? -9.209 4.377 2.836 1.00 88.31 98 ALA A C 1
ATOM 793 O O . ALA A 1 98 ? -10.395 4.055 2.807 1.00 88.31 98 ALA A O 1
ATOM 794 N N . HIS A 1 99 ? -8.808 5.605 2.492 1.00 88.00 99 HIS A N 1
ATOM 795 C CA . HIS A 1 99 ? -9.701 6.614 1.926 1.00 88.00 99 HIS A CA 1
ATOM 796 C C . HIS A 1 99 ? -9.610 6.576 0.405 1.00 88.00 99 HIS A C 1
ATOM 798 O O . HIS A 1 99 ? -8.534 6.793 -0.160 1.00 88.00 99 HIS A O 1
ATOM 804 N N . ASP A 1 100 ? -10.752 6.292 -0.217 1.00 78.50 100 ASP A N 1
ATOM 805 C CA . ASP A 1 100 ? -10.888 5.963 -1.638 1.00 78.50 100 ASP A CA 1
ATOM 806 C C . ASP A 1 100 ? -10.299 7.055 -2.548 1.00 78.50 100 ASP A C 1
ATOM 808 O O . ASP A 1 100 ? -9.537 6.742 -3.459 1.00 78.50 100 ASP A O 1
ATOM 812 N N . GLU A 1 101 ? -10.518 8.326 -2.196 1.00 79.38 101 GLU A N 1
ATOM 813 C CA . GLU A 1 101 ? -10.032 9.503 -2.935 1.00 79.38 101 GLU A CA 1
ATOM 814 C C . GLU A 1 101 ? -8.526 9.781 -2.787 1.00 79.38 101 GLU A C 1
ATOM 816 O O . GLU A 1 101 ? -7.951 10.528 -3.573 1.00 79.38 101 GLU A O 1
ATOM 821 N N . CYS A 1 102 ? -7.859 9.241 -1.759 1.00 77.56 102 CYS A N 1
ATOM 822 C CA . CYS A 1 102 ? -6.453 9.567 -1.503 1.00 77.56 102 CYS A CA 1
ATOM 823 C C . CYS A 1 102 ? -5.511 8.607 -2.212 1.00 77.56 102 CYS A C 1
ATOM 825 O O . CYS A 1 102 ? -4.549 9.023 -2.856 1.00 77.56 102 CYS A O 1
ATOM 827 N N . GLY A 1 103 ? -5.724 7.311 -1.995 1.00 66.38 103 GLY A N 1
ATOM 828 C CA . GLY A 1 103 ? -4.915 6.286 -2.624 1.00 66.38 103 GLY A CA 1
ATOM 829 C C . GLY A 1 103 ? -3.450 6.171 -2.161 1.00 66.38 103 GLY A C 1
ATOM 830 O O . GLY A 1 103 ? -2.843 5.139 -2.408 1.00 66.38 103 GLY A O 1
ATOM 831 N N . SER A 1 104 ? -2.887 7.152 -1.449 1.00 72.69 104 SER A N 1
ATOM 832 C CA . SER A 1 104 ? -1.511 7.131 -0.923 1.00 72.69 104 SER A CA 1
ATOM 833 C C . SER A 1 104 ? -1.228 5.911 -0.029 1.00 72.69 104 SER A C 1
ATOM 835 O O . SER A 1 104 ? -2.140 5.334 0.561 1.00 72.69 104 SER A O 1
ATOM 837 N N . GLY A 1 105 ? 0.040 5.531 0.119 1.00 76.00 105 GLY A N 1
ATOM 838 C CA . GLY A 1 105 ? 0.489 4.544 1.099 1.00 76.00 105 GLY A CA 1
ATOM 839 C C . GLY A 1 105 ? 1.836 4.935 1.696 1.00 76.00 105 GLY A C 1
ATOM 840 O O . GLY A 1 105 ? 2.574 5.724 1.111 1.00 76.00 105 GLY A O 1
ATOM 841 N N . GLN A 1 106 ? 2.136 4.414 2.881 1.00 76.56 106 GLN A N 1
ATOM 842 C CA . GLN A 1 106 ? 3.355 4.738 3.618 1.00 76.56 106 GLN A CA 1
ATOM 843 C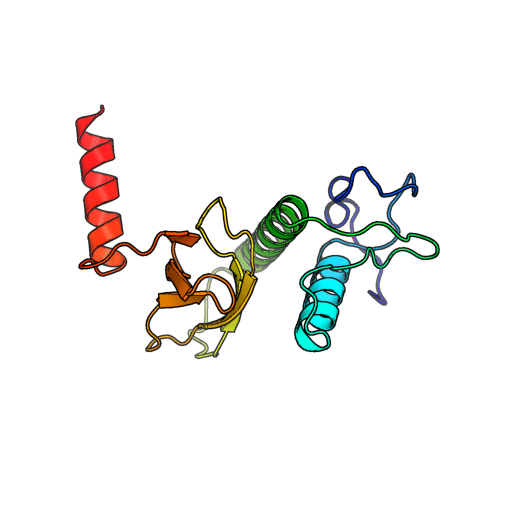 C . GLN A 1 106 ? 3.822 3.558 4.467 1.00 76.56 106 GLN A C 1
ATOM 845 O O . GLN A 1 106 ? 3.016 2.734 4.901 1.00 76.56 106 GLN A O 1
ATOM 850 N N . PHE A 1 107 ? 5.118 3.503 4.760 1.00 74.38 107 PHE A N 1
ATOM 851 C CA . PHE A 1 107 ? 5.636 2.573 5.755 1.00 74.38 107 PHE A CA 1
ATOM 852 C C . PHE A 1 107 ? 5.296 3.040 7.167 1.00 74.38 107 PHE A C 1
ATOM 854 O O . PHE A 1 107 ? 5.385 4.224 7.496 1.00 74.38 107 PHE A O 1
ATOM 861 N N . HIS A 1 108 ? 4.904 2.092 8.007 1.00 77.56 108 HIS A N 1
ATOM 862 C CA . HIS A 1 108 ? 4.624 2.310 9.411 1.00 77.56 108 HIS A CA 1
ATOM 863 C C . HIS A 1 108 ? 5.238 1.180 10.234 1.00 77.56 108 HIS A C 1
ATOM 865 O O . HIS A 1 108 ? 5.183 0.012 9.852 1.00 77.56 108 HIS A O 1
ATOM 871 N N . ILE A 1 109 ? 5.848 1.536 11.361 1.00 73.81 109 ILE A N 1
ATOM 872 C CA . ILE A 1 109 ? 6.439 0.564 12.277 1.00 73.81 109 ILE A CA 1
ATOM 873 C C . ILE A 1 109 ? 5.346 0.127 13.241 1.00 73.81 109 ILE A C 1
ATOM 875 O O . ILE A 1 109 ? 4.947 0.900 14.107 1.00 73.81 109 ILE A O 1
ATOM 879 N N . LEU A 1 110 ? 4.889 -1.114 13.098 1.00 71.50 110 LEU A N 1
ATOM 880 C CA . LEU A 1 110 ? 3.999 -1.742 14.061 1.00 71.50 110 LEU A CA 1
ATOM 881 C C . LEU A 1 110 ? 4.842 -2.372 15.169 1.00 71.50 110 LEU A C 1
ATOM 883 O O . LEU A 1 110 ? 5.631 -3.293 14.946 1.00 71.50 110 LEU A O 1
ATOM 887 N N . ALA A 1 111 ? 4.689 -1.834 16.371 1.00 70.38 111 ALA A N 1
ATOM 888 C CA . ALA A 1 111 ? 5.185 -2.402 17.612 1.00 70.38 111 ALA A CA 1
ATOM 889 C C . ALA A 1 111 ? 3.993 -2.825 18.479 1.00 70.38 111 ALA A C 1
ATOM 891 O O . ALA A 1 111 ? 2.912 -2.252 18.385 1.00 70.38 111 ALA A O 1
ATOM 892 N N . GLN A 1 112 ? 4.192 -3.794 19.373 1.00 62.53 112 GLN A N 1
ATOM 893 C CA . GLN A 1 112 ? 3.117 -4.330 20.219 1.00 62.53 112 GLN A CA 1
ATOM 894 C C . GLN A 1 112 ? 2.393 -3.251 21.052 1.00 62.53 112 GLN A C 1
ATOM 896 O O . GLN A 1 112 ? 1.202 -3.372 21.307 1.00 62.53 112 GLN A O 1
ATOM 901 N N . ASN A 1 113 ? 3.095 -2.165 21.397 1.00 64.44 113 ASN A N 1
ATOM 902 C CA . ASN A 1 113 ? 2.554 -1.036 22.162 1.00 64.44 113 ASN A CA 1
ATOM 903 C C . ASN A 1 113 ? 2.359 0.238 21.320 1.00 64.44 113 ASN A C 1
ATOM 905 O O . ASN A 1 113 ? 2.087 1.302 21.874 1.00 64.44 113 ASN A O 1
ATOM 909 N N . SER A 1 114 ? 2.547 0.178 19.997 1.00 67.94 114 SER A N 1
ATOM 910 C CA . SER A 1 114 ? 2.255 1.328 19.138 1.00 67.94 114 SER A CA 1
ATOM 911 C C . SER A 1 114 ? 0.771 1.365 18.812 1.00 67.94 114 SER A C 1
ATOM 913 O O . SER A 1 114 ? 0.177 0.336 18.492 1.00 67.94 114 SER A O 1
ATOM 915 N N . SER A 1 115 ? 0.190 2.563 18.827 1.00 77.69 115 SER A N 1
ATOM 916 C CA . SER A 1 115 ? -1.166 2.762 18.330 1.00 77.69 115 SER A CA 1
ATOM 917 C C . SER A 1 115 ? -1.267 2.259 16.881 1.00 77.69 115 SER A C 1
ATOM 919 O O . SER A 1 115 ? -0.440 2.654 16.061 1.00 77.69 115 SER A O 1
ATOM 921 N N . PRO A 1 116 ? -2.279 1.448 16.523 1.00 87.62 116 PRO A N 1
ATOM 922 C CA . PRO A 1 116 ? -2.463 0.961 15.155 1.00 87.62 116 PRO A CA 1
ATOM 923 C C . PRO A 1 116 ? -2.966 2.058 14.200 1.00 87.62 116 PRO A C 1
ATOM 925 O O . PRO A 1 116 ? -3.408 1.764 13.090 1.00 87.62 116 PRO A O 1
ATOM 928 N N . ILE A 1 117 ? -2.951 3.321 14.629 1.00 91.81 117 ILE A N 1
ATOM 929 C CA . ILE A 1 117 ? -3.427 4.469 13.869 1.00 91.81 117 ILE A CA 1
ATOM 930 C C . ILE A 1 117 ? -2.306 4.976 12.971 1.00 91.81 117 ILE A C 1
ATOM 932 O O . ILE A 1 117 ? -1.282 5.472 13.438 1.00 91.81 117 ILE A O 1
ATOM 936 N N . VAL A 1 118 ? -2.551 4.948 11.666 1.00 90.38 118 VAL A N 1
ATOM 937 C CA . VAL A 1 118 ? -1.658 5.538 10.670 1.00 90.38 118 VAL A CA 1
ATOM 938 C C . VAL A 1 118 ? -2.305 6.779 10.092 1.00 90.38 118 VAL A C 1
ATOM 940 O O . VAL A 1 118 ? -3.325 6.700 9.405 1.00 90.38 118 VAL A O 1
ATOM 943 N N . THR A 1 119 ? -1.695 7.932 10.354 1.00 91.31 119 THR A N 1
ATOM 944 C CA . THR A 1 119 ? -2.069 9.197 9.720 1.00 91.31 119 THR A CA 1
ATOM 945 C C . THR A 1 119 ? -1.417 9.276 8.347 1.00 91.31 119 THR A C 1
ATOM 947 O O . THR A 1 119 ? -0.188 9.282 8.239 1.00 91.31 119 THR A O 1
ATOM 950 N N . CYS A 1 120 ? -2.245 9.349 7.306 1.00 85.38 120 CYS A N 1
ATOM 951 C CA . CYS A 1 120 ? -1.787 9.448 5.930 1.00 85.38 120 CYS A CA 1
ATOM 952 C C . CYS A 1 120 ? -0.936 10.708 5.728 1.00 85.38 120 CYS A C 1
ATOM 954 O O . CYS A 1 120 ? -1.386 11.817 6.018 1.00 85.38 120 CYS A O 1
ATOM 956 N N . ILE A 1 121 ? 0.271 10.565 5.181 1.00 79.62 121 ILE A N 1
ATOM 957 C CA . ILE A 1 121 ? 1.160 11.703 4.912 1.00 79.62 121 ILE A CA 1
ATOM 958 C C . ILE A 1 121 ? 0.567 12.701 3.910 1.00 79.62 121 ILE A C 1
ATOM 960 O O . ILE A 1 121 ? 0.837 13.895 4.039 1.00 79.62 121 ILE A O 1
ATOM 964 N N . LEU A 1 122 ? -0.271 12.238 2.976 1.00 76.62 122 LEU A N 1
ATOM 965 C CA . LEU A 1 122 ? -0.860 13.057 1.917 1.00 76.62 122 LEU A CA 1
ATOM 966 C C . LEU A 1 122 ? -2.169 13.722 2.365 1.00 76.62 122 LEU A C 1
ATOM 968 O O . LEU A 1 122 ? -2.216 14.936 2.530 1.00 76.62 122 LEU A O 1
ATOM 972 N N . CYS A 1 123 ? -3.225 12.938 2.610 1.00 85.38 123 CYS A N 1
ATOM 973 C CA . CYS A 1 123 ? -4.557 13.481 2.918 1.00 85.38 123 CYS A CA 1
ATOM 974 C C . CYS A 1 123 ? -4.821 13.724 4.411 1.00 85.38 123 CYS A C 1
ATOM 976 O O . CYS A 1 123 ? -5.903 14.180 4.771 1.00 85.38 123 CYS A O 1
ATOM 978 N N . LYS A 1 124 ? -3.874 13.370 5.291 1.00 91.94 124 LYS A N 1
ATOM 979 C CA . LYS A 1 124 ? -3.981 13.474 6.760 1.00 91.94 124 LYS A CA 1
ATOM 980 C C . LYS A 1 124 ? -5.101 12.648 7.406 1.00 91.94 124 LYS A C 1
ATOM 982 O O . LYS A 1 124 ? -5.256 12.687 8.623 1.00 91.94 124 LYS A O 1
ATOM 987 N N . GLN A 1 125 ? -5.830 11.846 6.633 1.00 94.06 125 GLN A N 1
ATOM 988 C CA . GLN A 1 125 ? -6.837 10.929 7.159 1.00 94.06 125 GLN A CA 1
ATOM 989 C C . GLN A 1 125 ? -6.205 9.711 7.839 1.00 94.06 125 GLN A C 1
ATOM 991 O O . GLN A 1 125 ? -5.097 9.288 7.499 1.00 94.06 125 GLN A O 1
ATOM 996 N N . GLN A 1 126 ? -6.932 9.124 8.787 1.00 95.00 126 GLN A N 1
ATOM 997 C CA . GLN A 1 126 ? -6.442 8.032 9.625 1.00 95.00 126 GLN A CA 1
ATOM 998 C C . GLN A 1 126 ? -6.909 6.663 9.122 1.00 95.00 126 GLN A C 1
ATOM 1000 O O . GLN A 1 126 ? -8.073 6.463 8.776 1.00 95.00 126 GLN A O 1
ATOM 1005 N N . THR A 1 127 ? -5.998 5.697 9.111 1.00 92.88 127 THR A N 1
ATOM 1006 C CA . THR A 1 127 ? -6.254 4.299 8.741 1.00 92.88 127 THR A CA 1
ATOM 1007 C C . THR A 1 127 ? -5.878 3.390 9.906 1.00 92.88 127 THR A C 1
ATOM 1009 O O . THR A 1 127 ? -4.847 3.604 10.540 1.00 92.88 127 THR A O 1
ATOM 1012 N N . CYS A 1 128 ? -6.694 2.370 10.181 1.00 92.38 128 CYS A N 1
ATOM 1013 C CA . CYS A 1 128 ? -6.303 1.290 11.085 1.00 92.38 128 CYS A CA 1
ATOM 1014 C C . CYS A 1 128 ? -5.321 0.362 10.359 1.00 92.38 128 CYS A C 1
ATOM 1016 O O . CYS A 1 128 ? -5.689 -0.261 9.365 1.00 92.38 128 CYS A O 1
ATOM 1018 N N . ALA A 1 129 ? -4.083 0.257 10.836 1.00 87.81 129 ALA A N 1
ATOM 1019 C CA . ALA A 1 129 ? -3.061 -0.597 10.236 1.00 87.81 129 ALA A CA 1
ATOM 1020 C C . ALA A 1 129 ? -3.366 -2.094 10.370 1.00 87.81 129 ALA A C 1
ATOM 1022 O O . ALA A 1 129 ? -3.041 -2.854 9.458 1.00 87.81 129 ALA A O 1
ATOM 1023 N N . LEU A 1 130 ? -4.015 -2.502 11.467 1.00 86.56 130 LEU A N 1
ATOM 1024 C CA . LEU A 1 130 ? -4.384 -3.899 11.715 1.00 86.56 130 LEU A CA 1
ATOM 1025 C C . LEU A 1 130 ? -5.528 -4.341 10.795 1.00 86.56 130 LEU A C 1
ATOM 1027 O O . LEU A 1 130 ? -5.417 -5.344 10.099 1.00 86.56 130 LEU A O 1
ATOM 1031 N N . HIS A 1 131 ? -6.598 -3.547 10.727 1.00 86.50 131 HIS A N 1
ATOM 1032 C CA . HIS A 1 131 ? -7.787 -3.873 9.933 1.00 86.50 131 HIS A CA 1
ATOM 1033 C C . HIS A 1 131 ? -7.726 -3.406 8.476 1.00 86.50 131 HIS A C 1
ATOM 1035 O O . HIS A 1 131 ? -8.548 -3.831 7.670 1.00 86.50 131 HIS A O 1
ATOM 1041 N N . ARG A 1 132 ? -6.779 -2.524 8.127 1.00 85.88 132 ARG A N 1
ATOM 1042 C CA . ARG A 1 132 ? -6.607 -1.937 6.783 1.00 85.88 132 ARG A CA 1
ATOM 1043 C C . ARG A 1 132 ? -7.860 -1.196 6.274 1.00 85.88 132 ARG A C 1
ATOM 1045 O O . ARG A 1 132 ? -8.143 -1.191 5.079 1.00 85.88 132 ARG A O 1
ATOM 1052 N N . ILE A 1 133 ? -8.594 -0.546 7.180 1.00 88.50 133 ILE A N 1
ATOM 1053 C CA . ILE A 1 133 ? -9.824 0.225 6.906 1.00 88.50 133 ILE A CA 1
ATOM 1054 C C . ILE A 1 133 ? -9.728 1.656 7.450 1.00 88.50 133 ILE A C 1
ATOM 1056 O O . ILE A 1 133 ? -8.808 1.985 8.207 1.00 88.50 133 ILE A O 1
ATOM 1060 N N . LYS A 1 134 ? -10.703 2.506 7.093 1.00 93.88 134 LYS A N 1
ATOM 1061 C CA . LYS A 1 134 ? -10.878 3.844 7.685 1.00 93.88 134 LYS A CA 1
ATOM 1062 C C . LYS A 1 134 ? -10.894 3.715 9.212 1.00 93.88 134 LYS A C 1
ATOM 1064 O O . LYS A 1 134 ? -11.502 2.787 9.743 1.00 93.88 134 LYS A O 1
ATOM 1069 N N . TRP A 1 135 ? -10.177 4.599 9.908 1.00 95.19 135 TRP A N 1
ATOM 1070 C CA . TRP A 1 135 ? -10.013 4.501 11.358 1.00 95.19 135 TRP A CA 1
ATOM 1071 C C . TRP A 1 135 ? -11.365 4.462 12.085 1.00 95.19 135 TRP A C 1
ATOM 1073 O O . TRP A 1 135 ? -12.203 5.350 11.918 1.00 95.19 135 TRP A O 1
ATOM 1083 N N . HIS A 1 136 ? -11.565 3.442 12.918 1.00 92.88 136 HIS A N 1
ATOM 1084 C CA . HIS A 1 136 ? -12.758 3.276 13.747 1.00 92.88 136 HIS A CA 1
ATOM 1085 C C . HIS A 1 136 ? -12.638 4.137 15.011 1.00 92.88 136 HIS A C 1
ATOM 1087 O O . HIS A 1 136 ? -12.334 3.663 16.106 1.00 92.88 136 HIS A O 1
ATOM 1093 N N . LYS A 1 137 ? -12.833 5.448 14.835 1.00 90.69 137 LYS A N 1
ATOM 1094 C CA . LYS A 1 137 ? -12.698 6.439 15.907 1.00 90.69 137 LYS A CA 1
ATOM 1095 C C . LYS A 1 137 ? -13.572 6.076 17.113 1.00 90.69 137 LYS A C 1
ATOM 1097 O O . LYS A 1 137 ? -14.769 5.857 16.968 1.00 90.69 137 LYS A O 1
ATOM 1102 N N . GLY A 1 138 ? -12.961 6.082 18.297 1.00 89.44 138 GLY A N 1
ATOM 1103 C CA . G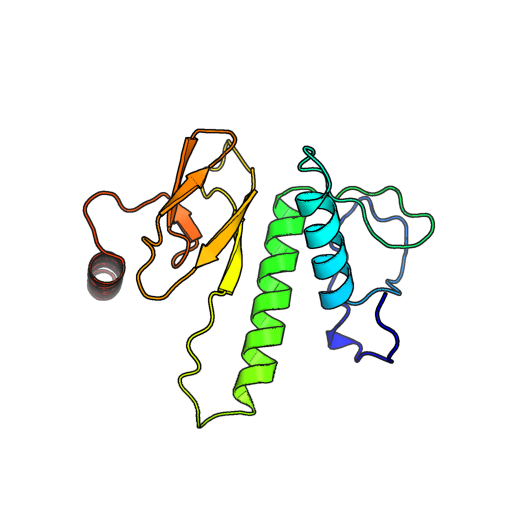LY A 1 138 ? -13.643 5.805 19.563 1.00 89.44 138 GLY A CA 1
ATOM 1104 C C . GLY A 1 138 ? -13.747 4.325 19.929 1.00 89.44 138 GLY A C 1
ATOM 1105 O O . GLY A 1 138 ? -14.330 4.034 20.963 1.00 89.44 138 GLY A O 1
ATOM 1106 N N . LEU A 1 139 ? -13.181 3.420 19.122 1.00 90.19 139 LEU A N 1
ATOM 1107 C CA . LEU A 1 139 ? -13.130 1.986 19.408 1.00 90.19 139 LEU A CA 1
ATOM 1108 C C . LEU A 1 139 ? -11.686 1.487 19.390 1.00 90.19 139 LEU A C 1
ATOM 1110 O O . LEU A 1 139 ? -10.910 1.862 18.499 1.00 90.19 139 LEU A O 1
ATOM 1114 N N . THR A 1 140 ? -11.341 0.594 20.316 1.00 89.81 140 THR A N 1
ATOM 1115 C CA . THR A 1 140 ? -10.146 -0.244 20.162 1.00 89.81 140 THR A CA 1
ATOM 1116 C C . THR A 1 140 ? -10.342 -1.245 19.022 1.00 89.81 140 THR A C 1
ATOM 1118 O O . THR A 1 140 ? -11.449 -1.428 18.504 1.00 89.81 140 THR A O 1
ATOM 1121 N N . CYS A 1 141 ? -9.261 -1.901 18.592 1.00 88.94 141 CYS A N 1
ATOM 1122 C CA . CYS A 1 141 ? -9.384 -2.929 17.561 1.00 88.94 141 CYS A CA 1
ATOM 1123 C C . CYS A 1 141 ? -10.240 -4.107 18.053 1.00 88.94 141 CYS A C 1
ATOM 1125 O O . CYS A 1 141 ? -11.114 -4.563 17.322 1.00 88.94 141 CYS A O 1
ATOM 1127 N N . GLU A 1 142 ? -10.081 -4.517 19.315 1.00 89.75 142 GLU A N 1
ATOM 1128 C CA . GLU A 1 142 ? -10.875 -5.596 19.910 1.00 89.75 142 GLU A CA 1
ATOM 1129 C C . GLU A 1 142 ? -12.366 -5.239 20.005 1.00 89.75 142 GLU A C 1
ATOM 1131 O O . GLU A 1 142 ? -13.235 -6.086 19.795 1.00 89.75 142 GLU A O 1
ATOM 1136 N N . GLU A 1 143 ? -12.687 -3.984 20.328 1.00 89.75 143 GLU A N 1
ATOM 1137 C CA . GLU A 1 143 ? -14.072 -3.506 20.378 1.00 89.75 143 GLU A CA 1
ATOM 1138 C C . GLU A 1 143 ? -14.707 -3.465 18.987 1.00 89.75 143 GLU A C 1
ATOM 1140 O O . GLU A 1 143 ? -15.855 -3.886 18.818 1.00 89.75 143 GLU A O 1
ATOM 1145 N N . TYR A 1 144 ? -13.954 -3.006 17.983 1.00 91.88 144 TYR A N 1
ATOM 1146 C CA . TYR A 1 144 ? -14.392 -3.015 16.590 1.00 91.88 144 TYR A CA 1
ATOM 1147 C C . TYR A 1 144 ? -14.709 -4.440 16.107 1.00 91.88 144 TYR A C 1
ATOM 1149 O O . TYR A 1 144 ? -15.766 -4.670 15.510 1.00 91.88 144 TYR A O 1
ATOM 1157 N N . ASP A 1 145 ? -13.850 -5.411 16.427 1.00 90.94 145 ASP A N 1
ATOM 1158 C CA . ASP A 1 145 ? -14.052 -6.816 16.064 1.00 90.94 145 ASP A CA 1
ATOM 1159 C C . ASP A 1 145 ? -15.304 -7.413 16.710 1.00 90.94 145 ASP A C 1
ATOM 1161 O O . ASP A 1 145 ? -16.122 -8.031 16.019 1.00 90.94 145 ASP A O 1
ATOM 1165 N N . LYS A 1 146 ? -15.513 -7.175 18.012 1.00 91.81 146 LYS A N 1
ATOM 1166 C CA . LYS A 1 146 ? -16.722 -7.625 18.723 1.00 91.81 146 LYS A CA 1
ATOM 1167 C C . LYS A 1 146 ? -17.993 -7.064 18.088 1.00 91.81 146 LYS A C 1
ATOM 1169 O O . LYS A 1 146 ? -18.944 -7.811 17.860 1.00 91.81 146 LYS A O 1
ATOM 1174 N N . GLN A 1 147 ? -18.011 -5.771 17.758 1.00 91.00 147 GLN A N 1
ATOM 1175 C CA . GLN A 1 147 ? -19.168 -5.158 17.100 1.00 91.00 147 GLN A CA 1
ATOM 1176 C C . GLN A 1 147 ? -19.432 -5.761 15.718 1.00 91.00 147 GLN A C 1
ATOM 1178 O O . GLN A 1 147 ? -20.586 -5.987 15.348 1.00 91.00 147 GLN A O 1
ATOM 1183 N N . LYS A 1 148 ? -18.377 -6.036 14.943 1.00 88.75 148 LYS A N 1
ATOM 1184 C CA . LYS A 1 148 ? -18.509 -6.645 13.617 1.00 88.75 148 LYS A CA 1
ATOM 1185 C C . LYS A 1 148 ? -19.090 -8.061 13.702 1.00 88.75 148 LYS A C 1
ATOM 1187 O O . LYS A 1 148 ? -19.973 -8.392 12.915 1.00 88.75 148 LYS A O 1
ATOM 1192 N N . GLN A 1 149 ? -18.644 -8.864 14.669 1.00 85.94 149 GLN A N 1
ATOM 1193 C CA . GLN A 1 149 ? -19.153 -10.222 14.900 1.00 85.94 149 GLN A CA 1
ATOM 1194 C C . GLN A 1 149 ? -20.632 -10.226 15.313 1.00 85.94 149 GLN A C 1
ATOM 1196 O O . GLN A 1 149 ? -21.421 -10.986 14.756 1.00 85.94 149 GLN A O 1
ATOM 1201 N N . GLN A 1 150 ? -21.035 -9.334 16.225 1.00 85.12 150 GLN A N 1
ATOM 1202 C CA . GLN A 1 150 ? -22.437 -9.210 16.650 1.00 85.12 150 GLN A CA 1
ATOM 1203 C C . GLN A 1 150 ? -23.364 -8.846 15.484 1.00 85.12 150 GLN A C 1
ATOM 1205 O O . GLN A 1 150 ? -24.432 -9.437 15.334 1.00 85.12 150 GLN A O 1
ATOM 1210 N N . LYS A 1 151 ? -22.941 -7.917 14.617 1.00 81.62 151 LYS A N 1
ATOM 1211 C CA . LYS A 1 151 ? -23.710 -7.538 13.421 1.00 81.62 151 LYS A CA 1
ATOM 1212 C C . LYS A 1 151 ? -23.882 -8.692 12.433 1.00 81.62 151 LYS A C 1
ATOM 1214 O O . LYS A 1 151 ? -24.926 -8.778 11.802 1.00 81.62 151 LYS A O 1
ATOM 1219 N N . GLN A 1 152 ? -22.886 -9.568 12.302 1.00 75.25 152 GLN A N 1
ATOM 1220 C CA . GLN A 1 152 ? -22.974 -10.743 11.427 1.00 75.25 152 GLN A CA 1
ATOM 1221 C C . GLN A 1 152 ? -23.931 -11.809 11.974 1.00 75.25 152 GLN A C 1
ATOM 1223 O O . GLN A 1 152 ? -24.647 -12.426 11.196 1.00 75.25 152 GLN A O 1
ATOM 1228 N N . GLN A 1 153 ? -23.992 -11.996 13.296 1.00 71.88 153 GLN A N 1
ATOM 1229 C CA . GLN A 1 153 ? -24.905 -12.960 13.925 1.00 71.88 153 GLN A CA 1
ATOM 1230 C C . GLN A 1 153 ? -26.374 -12.517 13.913 1.00 71.88 153 GLN A C 1
ATOM 1232 O O . GLN A 1 153 ? -27.251 -13.363 13.958 1.00 71.88 153 GLN A O 1
ATOM 1237 N N . GLN A 1 154 ? -26.650 -11.212 13.841 1.00 65.94 154 GLN A N 1
ATOM 1238 C CA . GLN A 1 154 ? -28.017 -10.672 13.752 1.00 65.94 154 GLN A CA 1
ATOM 1239 C C . GLN A 1 154 ? -28.585 -10.656 12.322 1.00 65.94 154 GLN A C 1
ATOM 1241 O O . GLN A 1 154 ? -29.735 -10.275 12.127 1.00 65.94 154 GLN A O 1
ATOM 1246 N N . GLN A 1 155 ? -27.772 -11.007 11.322 1.00 57.19 155 GLN A N 1
ATOM 1247 C CA . GLN A 1 155 ? -28.163 -11.081 9.908 1.00 57.19 155 GLN A CA 1
ATOM 1248 C C . GLN A 1 155 ? -28.332 -12.529 9.413 1.00 57.19 155 GLN A C 1
ATOM 1250 O O . GLN A 1 155 ? -28.541 -12.740 8.218 1.00 57.19 155 GLN A O 1
ATOM 1255 N N . LEU A 1 156 ? -28.231 -13.498 10.327 1.00 49.94 156 LEU A N 1
ATOM 1256 C CA . LEU A 1 156 ? -28.554 -14.916 10.152 1.00 49.94 156 LEU A CA 1
ATOM 1257 C C . LEU A 1 156 ? -29.876 -15.218 10.864 1.00 49.94 156 LEU A C 1
ATOM 1259 O O . LEU A 1 156 ? -30.623 -16.069 10.339 1.00 49.94 156 LEU A O 1
#

pLDDT: mean 73.94, std 14.24, range [34.81, 95.19]

Sequence (156 aa):
MCRTDQLLDQFHERLSNDCQHVERTICDKCIYKNGKSQLENSSSIEINCPEPNCTAKFNLKQIRQMIQTVNKIESVETSDRHSKGHTHERKTEFILCAHDECGSGQFHILAQNSSPIVTCILCKQQTCALHRIKWHKGLTCEEYDKQKQQKQQQQL

Radius of gyration: 17.8 Å; chains: 1; bounding box: 48×38×44 Å

Secondary structure (DSSP, 8-state):
--SS---GGGS-S-S-TT---SS-SS-HHHHHHHHHHHHHH-S---EEP-STT--PEEPHHHHHHHHHHHHHHHHHHHHT--S-------EEEEEE---TTT--EEEEEE-TTS-SEEE-TTT--EEETTTTEE--TT--HHHHHHHHHHHHHTT-